Protein AF-A0AAV1KYF7-F1 (afdb_monomer_lite)

Structure (mmCIF, N/CA/C/O backbone):
data_AF-A0AAV1KYF7-F1
#
_entry.id   AF-A0AAV1KYF7-F1
#
loop_
_atom_site.group_PDB
_atom_site.id
_atom_site.type_symbol
_atom_site.label_atom_id
_atom_site.label_alt_id
_atom_site.label_comp_id
_atom_site.label_asym_id
_atom_site.label_entity_id
_atom_site.label_seq_id
_atom_site.pdbx_PDB_ins_code
_atom_site.Cartn_x
_atom_site.Cartn_y
_atom_site.Cartn_z
_atom_site.occupancy
_atom_site.B_iso_or_equiv
_atom_site.auth_seq_id
_atom_site.auth_comp_id
_atom_site.auth_asym_id
_atom_site.auth_atom_id
_atom_site.pdbx_PDB_model_num
ATOM 1 N N . MET A 1 1 ? -15.857 -12.013 21.640 1.00 59.75 1 MET A N 1
ATOM 2 C CA . MET A 1 1 ? -15.381 -11.313 20.427 1.00 59.75 1 MET A CA 1
ATOM 3 C C . MET A 1 1 ? -14.532 -10.145 20.902 1.00 59.75 1 MET A C 1
ATOM 5 O O . MET A 1 1 ? -15.050 -9.314 21.637 1.00 59.75 1 MET A O 1
ATOM 9 N N . ASN A 1 2 ? -13.230 -10.129 20.615 1.00 79.50 2 ASN A N 1
ATOM 10 C CA . ASN A 1 2 ? -12.354 -9.074 21.131 1.00 79.50 2 ASN A CA 1
ATOM 11 C C . ASN A 1 2 ? -12.630 -7.785 20.352 1.00 79.50 2 ASN A C 1
ATOM 13 O O . ASN A 1 2 ? -12.366 -7.725 19.153 1.00 79.50 2 ASN A O 1
ATOM 17 N N . ASN A 1 3 ? -13.182 -6.774 21.024 1.00 86.38 3 ASN A N 1
ATOM 18 C CA . ASN A 1 3 ? -13.428 -5.474 20.417 1.00 86.38 3 ASN A CA 1
ATOM 19 C C . ASN A 1 3 ? -12.105 -4.700 20.362 1.00 86.38 3 ASN A C 1
ATOM 21 O O . ASN A 1 3 ? -11.592 -4.263 21.391 1.00 86.38 3 ASN A O 1
ATOM 25 N N . ILE A 1 4 ? -11.514 -4.593 19.174 1.00 87.12 4 ILE A N 1
ATOM 26 C CA . ILE A 1 4 ? -10.282 -3.829 18.977 1.00 87.12 4 ILE A CA 1
ATOM 27 C C . ILE A 1 4 ? -10.666 -2.347 18.880 1.00 87.12 4 ILE A C 1
ATOM 29 O O . ILE A 1 4 ? -11.466 -1.999 18.008 1.00 87.12 4 ILE A O 1
ATOM 33 N N . PRO A 1 5 ? -10.089 -1.457 19.711 1.00 93.75 5 PRO A N 1
ATOM 34 C CA . PRO A 1 5 ? -10.329 -0.025 19.592 1.00 93.75 5 PRO A CA 1
ATOM 35 C C . PRO A 1 5 ? -10.013 0.480 18.180 1.00 93.75 5 PRO A C 1
ATOM 37 O O . PRO A 1 5 ? -9.012 0.095 17.570 1.00 93.75 5 PRO A O 1
ATOM 40 N N . THR A 1 6 ? -10.842 1.384 17.657 1.00 94.00 6 THR A N 1
ATOM 41 C CA . THR A 1 6 ? -10.698 1.919 16.290 1.00 94.00 6 THR A CA 1
ATOM 42 C C . THR A 1 6 ? -9.341 2.586 16.056 1.00 94.00 6 THR A C 1
ATOM 44 O O . THR A 1 6 ? -8.797 2.529 14.954 1.00 94.00 6 THR A O 1
ATOM 47 N N . THR A 1 7 ? -8.760 3.182 17.097 1.00 95.00 7 THR A N 1
ATOM 48 C CA . THR A 1 7 ? -7.417 3.774 17.090 1.00 95.00 7 THR A CA 1
ATOM 49 C C . THR A 1 7 ? -6.339 2.733 16.795 1.00 95.00 7 THR A C 1
ATOM 51 O O . THR A 1 7 ? -5.495 2.948 15.924 1.00 95.00 7 THR A O 1
ATOM 54 N N . GLU A 1 8 ? -6.401 1.578 17.452 1.00 95.31 8 GLU A N 1
ATOM 55 C CA . GLU A 1 8 ? -5.472 0.468 17.243 1.00 95.31 8 GLU A CA 1
ATOM 56 C C . GLU A 1 8 ? -5.660 -0.172 15.868 1.00 95.31 8 GLU A C 1
ATOM 58 O O . GLU A 1 8 ? -4.683 -0.465 15.177 1.00 95.31 8 GLU A O 1
ATOM 63 N N . LEU A 1 9 ? -6.905 -0.308 15.407 1.00 94.56 9 LEU A N 1
ATOM 64 C CA . LEU A 1 9 ? -7.184 -0.786 14.053 1.00 94.56 9 LEU A CA 1
ATOM 65 C C . LEU A 1 9 ? -6.558 0.131 12.990 1.00 94.56 9 LEU A C 1
ATOM 67 O O . LEU A 1 9 ? -5.854 -0.342 12.095 1.00 94.56 9 LEU A O 1
ATOM 71 N N . LYS A 1 10 ? -6.746 1.450 13.117 1.00 95.25 10 LYS A N 1
ATOM 72 C CA . LYS A 1 10 ? -6.152 2.440 12.205 1.00 95.25 10 LYS A CA 1
ATOM 73 C C . LYS A 1 10 ? -4.625 2.365 12.205 1.00 95.25 10 LYS A C 1
ATOM 75 O O . LYS A 1 10 ? -4.017 2.395 11.133 1.00 95.25 10 LYS A O 1
ATOM 80 N N . LYS A 1 11 ? -3.997 2.220 13.378 1.00 96.56 11 LYS A N 1
ATOM 81 C CA . LYS A 1 11 ? -2.539 2.037 13.491 1.00 96.56 11 LYS A CA 1
ATOM 82 C C . LYS A 1 11 ? -2.069 0.791 12.739 1.00 96.56 11 LYS A C 1
ATOM 84 O O . LYS A 1 11 ? -1.106 0.875 11.975 1.00 96.56 11 LYS A O 1
ATOM 89 N N . LYS A 1 12 ? -2.771 -0.337 12.889 1.00 95.25 12 LYS A N 1
ATOM 90 C CA . LYS A 1 12 ? -2.444 -1.589 12.187 1.00 95.25 12 LYS A CA 1
ATOM 91 C C . LYS A 1 12 ? -2.533 -1.435 10.670 1.00 95.25 12 LYS A C 1
ATOM 93 O O . LYS A 1 12 ? -1.569 -1.753 9.977 1.00 95.25 12 LYS A O 1
ATOM 98 N N . ILE A 1 13 ? -3.628 -0.870 10.158 1.00 94.75 13 ILE A N 1
ATOM 99 C CA . ILE A 1 13 ? -3.793 -0.626 8.716 1.00 94.75 13 ILE A CA 1
ATOM 100 C C . ILE A 1 13 ? -2.719 0.329 8.185 1.00 94.75 13 ILE A C 1
ATOM 102 O O . ILE A 1 13 ? -2.147 0.072 7.125 1.00 94.75 13 ILE A O 1
ATOM 106 N N . LYS A 1 14 ? -2.384 1.397 8.926 1.00 95.38 14 LYS A N 1
ATOM 107 C CA . LYS A 1 14 ? -1.309 2.330 8.550 1.00 95.38 14 LYS A CA 1
ATOM 108 C C . LYS A 1 14 ? 0.045 1.621 8.456 1.00 95.38 14 LYS A C 1
ATOM 110 O O . LYS A 1 14 ? 0.781 1.866 7.500 1.00 95.38 14 LYS A O 1
ATOM 115 N N . SER A 1 15 ? 0.352 0.741 9.411 1.00 96.00 15 SER A N 1
ATOM 116 C CA . SER A 1 15 ? 1.589 -0.047 9.426 1.00 96.00 15 SER A CA 1
ATOM 117 C C . SER A 1 15 ? 1.675 -1.007 8.234 1.00 96.00 15 SER A C 1
ATOM 119 O O . SER A 1 15 ? 2.647 -0.953 7.479 1.00 96.00 15 SER A O 1
ATOM 121 N N . LEU A 1 16 ? 0.623 -1.801 7.994 1.00 96.19 16 LEU A N 1
ATOM 122 C CA . LEU A 1 16 ? 0.545 -2.737 6.862 1.00 96.19 16 LEU A CA 1
ATOM 123 C C . LEU A 1 16 ? 0.656 -2.009 5.518 1.00 96.19 16 LEU A C 1
ATOM 125 O O . LEU A 1 16 ? 1.490 -2.351 4.684 1.00 96.19 16 LEU A O 1
ATOM 129 N N . SER A 1 17 ? -0.099 -0.920 5.356 1.00 94.62 17 SER A N 1
ATOM 130 C CA . SER A 1 17 ? -0.026 -0.059 4.171 1.00 94.62 17 SER A CA 1
ATOM 131 C C . SER A 1 17 ? 1.384 0.500 3.945 1.00 94.62 17 SER A C 1
ATOM 133 O O . SER A 1 17 ? 1.827 0.653 2.809 1.00 94.62 17 SER A O 1
ATOM 135 N N . GLY A 1 18 ? 2.094 0.846 5.024 1.00 94.44 18 GLY A N 1
ATOM 136 C CA . GLY A 1 18 ? 3.480 1.305 4.964 1.00 94.44 18 GLY A CA 1
ATOM 137 C C . GLY A 1 18 ? 4.446 0.207 4.520 1.00 94.44 18 GLY A C 1
ATOM 138 O O . GLY A 1 18 ? 5.338 0.485 3.722 1.00 94.44 18 GLY A O 1
ATOM 139 N N . GLY A 1 19 ? 4.242 -1.026 4.993 1.00 95.00 19 GLY A N 1
ATOM 140 C CA . GLY A 1 19 ? 4.970 -2.214 4.541 1.00 95.00 19 GLY A CA 1
ATOM 141 C C . GLY A 1 19 ? 4.850 -2.407 3.034 1.00 95.00 19 GLY A C 1
ATOM 142 O O . GLY A 1 19 ? 5.860 -2.342 2.336 1.00 95.00 19 GLY A O 1
ATOM 143 N N . TYR A 1 20 ? 3.615 -2.501 2.535 1.00 95.62 20 TYR A N 1
ATOM 144 C CA . TYR A 1 20 ? 3.335 -2.680 1.110 1.00 95.62 20 TYR A CA 1
ATOM 145 C C . TYR A 1 20 ? 4.016 -1.620 0.233 1.00 95.62 20 TYR A C 1
ATOM 147 O O . TYR A 1 20 ? 4.715 -1.950 -0.725 1.00 95.62 20 TYR A O 1
ATOM 155 N N . ARG A 1 21 ? 3.889 -0.332 0.591 1.00 94.19 21 ARG A N 1
ATOM 156 C CA . ARG A 1 21 ? 4.513 0.764 -0.173 1.00 94.19 21 ARG A CA 1
ATOM 157 C C . ARG A 1 21 ? 6.033 0.618 -0.277 1.00 94.19 21 ARG A C 1
ATOM 159 O O . ARG A 1 21 ? 6.585 0.859 -1.347 1.00 94.19 21 ARG A O 1
ATOM 166 N N . ARG A 1 22 ? 6.707 0.222 0.809 1.00 94.81 22 ARG A N 1
ATOM 167 C CA . ARG A 1 22 ? 8.170 0.033 0.830 1.00 94.81 22 ARG A CA 1
ATOM 168 C C . ARG A 1 22 ? 8.618 -1.156 -0.009 1.00 94.81 22 ARG A C 1
ATOM 170 O O . ARG A 1 22 ? 9.653 -1.089 -0.664 1.00 94.81 22 ARG A O 1
ATOM 177 N N . GLU A 1 23 ? 7.893 -2.266 0.067 1.00 95.31 23 GLU A N 1
ATOM 178 C CA . GLU A 1 23 ? 8.144 -3.458 -0.754 1.00 95.31 23 GLU A CA 1
ATOM 179 C C . GLU A 1 23 ? 7.988 -3.126 -2.241 1.00 95.31 23 GLU A C 1
ATOM 181 O O . GLU A 1 23 ? 8.920 -3.313 -3.020 1.00 95.31 23 GLU A O 1
ATOM 186 N N . ARG A 1 24 ? 6.878 -2.478 -2.608 1.00 92.62 24 ARG A N 1
ATOM 187 C CA . ARG A 1 24 ? 6.608 -2.078 -3.991 1.00 92.62 24 ARG A CA 1
ATOM 188 C C . ARG A 1 24 ? 7.630 -1.084 -4.526 1.00 92.62 24 ARG A C 1
ATOM 190 O O . ARG A 1 24 ? 8.016 -1.162 -5.688 1.00 92.62 24 ARG A O 1
ATOM 197 N N . PHE A 1 25 ? 8.071 -0.139 -3.697 1.00 91.50 25 PHE A N 1
ATOM 198 C CA . PHE A 1 25 ? 9.124 0.792 -4.086 1.00 91.50 25 PHE A CA 1
ATOM 199 C C . PHE A 1 25 ? 10.429 0.057 -4.410 1.00 91.50 25 PHE A C 1
ATOM 201 O O . PHE A 1 25 ? 11.015 0.328 -5.451 1.00 91.50 25 PHE A O 1
ATOM 208 N N . ARG A 1 26 ? 10.848 -0.912 -3.584 1.00 91.88 26 ARG A N 1
ATOM 209 C CA . ARG A 1 26 ? 12.047 -1.725 -3.855 1.00 91.88 26 ARG A CA 1
ATOM 210 C C . ARG A 1 26 ? 11.921 -2.540 -5.136 1.00 91.88 26 ARG A C 1
ATOM 212 O O . ARG A 1 26 ? 12.857 -2.539 -5.928 1.00 91.88 26 ARG A O 1
ATOM 219 N N . GLU A 1 27 ? 10.766 -3.161 -5.381 1.00 91.12 27 GLU A N 1
ATOM 220 C CA . GLU A 1 27 ? 10.528 -3.863 -6.649 1.00 91.12 27 GLU A CA 1
ATOM 221 C C . GLU A 1 27 ? 10.635 -2.911 -7.843 1.00 91.12 27 GLU A C 1
ATOM 223 O O . GLU A 1 27 ? 11.331 -3.217 -8.810 1.00 91.12 27 GLU A O 1
ATOM 228 N N . LYS A 1 28 ? 10.014 -1.726 -7.768 1.00 89.25 28 LYS A N 1
ATOM 229 C CA . LYS A 1 28 ? 10.116 -0.708 -8.824 1.00 89.25 28 LYS A CA 1
ATOM 230 C C . LYS A 1 28 ? 11.561 -0.256 -9.041 1.00 89.25 28 LYS A C 1
ATOM 232 O O . LYS A 1 28 ? 12.010 -0.240 -10.179 1.00 89.25 28 LYS A O 1
ATOM 237 N N . GLN A 1 29 ? 12.289 0.076 -7.975 1.00 88.88 29 GLN A N 1
ATOM 238 C CA . GLN A 1 29 ? 13.675 0.542 -8.076 1.00 88.88 29 GLN A CA 1
ATOM 239 C C . GLN A 1 29 ? 14.600 -0.520 -8.667 1.00 88.88 29 GLN A C 1
ATOM 241 O O . GLN A 1 29 ? 15.392 -0.196 -9.544 1.00 88.88 29 GLN A O 1
ATOM 246 N N . SER A 1 30 ? 14.437 -1.788 -8.280 1.00 89.19 30 SER A N 1
ATOM 247 C CA . SER A 1 30 ? 15.265 -2.875 -8.816 1.00 89.19 30 SER A CA 1
ATOM 248 C C . SER A 1 30 ? 15.146 -3.055 -10.331 1.00 89.19 30 SER A C 1
ATOM 250 O O . SER A 1 30 ? 16.082 -3.519 -10.969 1.00 89.19 30 SER A O 1
ATOM 252 N N . ARG A 1 31 ? 14.013 -2.652 -10.923 1.00 85.19 31 ARG A N 1
ATOM 253 C CA . ARG A 1 31 ? 13.810 -2.672 -12.378 1.00 85.19 31 ARG A CA 1
ATOM 254 C C . ARG A 1 31 ? 14.479 -1.492 -13.081 1.00 85.19 31 ARG A C 1
ATOM 256 O O . ARG A 1 31 ? 14.780 -1.592 -14.263 1.00 85.19 31 ARG A O 1
ATOM 263 N N . ILE A 1 32 ? 14.670 -0.373 -12.381 1.00 84.06 32 ILE A N 1
ATOM 264 C CA . ILE A 1 32 ? 15.232 0.865 -12.939 1.00 84.06 32 ILE A CA 1
ATOM 265 C C . ILE A 1 32 ? 16.763 0.827 -12.912 1.00 84.06 32 ILE A C 1
ATOM 267 O O . ILE A 1 32 ? 17.398 1.317 -13.840 1.00 84.06 32 ILE A O 1
ATOM 271 N N . THR A 1 33 ? 17.368 0.230 -11.881 1.00 79.75 33 THR A N 1
ATOM 272 C CA . THR A 1 33 ? 18.823 0.278 -11.641 1.00 79.75 33 THR A CA 1
ATOM 273 C C . THR A 1 33 ? 19.679 -0.547 -12.609 1.00 79.75 33 THR A C 1
ATOM 275 O O . THR A 1 33 ? 20.889 -0.616 -12.426 1.00 79.75 33 THR A O 1
ATOM 278 N N . GLY A 1 34 ? 19.102 -1.150 -13.653 1.00 62.16 34 GLY A N 1
ATOM 279 C CA . GLY A 1 34 ? 19.865 -1.834 -14.705 1.00 62.16 34 GLY A CA 1
ATOM 280 C C . GLY A 1 34 ? 20.546 -3.136 -14.270 1.00 62.16 34 GLY A C 1
ATOM 281 O O . GLY A 1 34 ? 21.340 -3.687 -15.032 1.00 62.16 34 GLY A O 1
ATOM 282 N N . SER A 1 35 ? 20.234 -3.650 -13.077 1.00 65.62 35 SER A N 1
ATOM 283 C CA . SER A 1 35 ? 20.581 -5.009 -12.669 1.00 65.62 35 SER A CA 1
ATOM 284 C C . SER A 1 35 ? 19.938 -5.980 -13.666 1.00 65.62 35 SER A C 1
ATOM 286 O O . SER A 1 35 ? 18.775 -5.803 -14.037 1.00 65.62 35 SER A O 1
ATOM 288 N N . GLY A 1 36 ? 20.682 -6.979 -14.152 1.00 67.38 36 GLY A N 1
ATOM 289 C CA . GLY A 1 36 ? 20.156 -7.957 -15.112 1.00 67.38 36 GLY A CA 1
ATOM 290 C C . GLY A 1 36 ? 18.844 -8.594 -14.633 1.00 67.38 36 GLY A C 1
ATOM 291 O O . GLY A 1 36 ? 18.541 -8.592 -13.443 1.00 67.38 36 GLY A O 1
ATOM 292 N N . ALA A 1 37 ? 18.053 -9.164 -15.547 1.00 65.94 37 ALA A N 1
ATOM 293 C CA . ALA A 1 37 ? 16.721 -9.714 -15.240 1.00 65.94 37 ALA A CA 1
ATOM 294 C C . ALA A 1 37 ? 16.699 -10.752 -14.093 1.00 65.94 37 ALA A C 1
ATOM 296 O O . ALA A 1 37 ? 15.659 -10.970 -13.473 1.00 65.94 37 ALA A O 1
ATOM 297 N N . GLU A 1 38 ? 17.841 -11.374 -13.801 1.00 68.12 38 GLU A N 1
ATOM 298 C CA . GLU A 1 38 ? 18.036 -12.321 -12.700 1.00 68.12 38 GLU A CA 1
ATOM 299 C C . GLU A 1 38 ? 18.157 -11.645 -11.317 1.00 68.12 38 GLU A C 1
ATOM 301 O O . GLU A 1 38 ? 17.838 -12.259 -10.305 1.00 68.12 38 GLU A O 1
ATOM 306 N N . ASP A 1 39 ? 18.522 -10.361 -11.272 1.00 71.44 39 ASP A N 1
ATOM 307 C CA . ASP A 1 39 ? 18.801 -9.589 -10.051 1.00 71.44 39 ASP A CA 1
ATOM 308 C C . ASP A 1 39 ? 17.669 -8.597 -9.697 1.00 71.44 39 ASP A C 1
ATOM 310 O O . ASP A 1 39 ? 17.814 -7.680 -8.888 1.00 71.44 39 ASP A O 1
ATOM 314 N N . THR A 1 40 ? 16.493 -8.761 -10.316 1.00 84.19 40 THR A N 1
ATOM 315 C CA . THR A 1 40 ? 15.314 -7.954 -9.976 1.00 84.19 40 THR A CA 1
ATOM 316 C C . THR A 1 40 ? 14.755 -8.392 -8.623 1.00 84.19 40 THR A C 1
ATOM 318 O O . THR A 1 40 ? 14.408 -9.558 -8.414 1.00 84.19 40 THR A O 1
ATOM 321 N N . TYR A 1 41 ? 14.605 -7.437 -7.707 1.00 90.88 41 TYR A N 1
ATOM 322 C CA . TYR A 1 41 ? 14.035 -7.671 -6.387 1.00 90.88 41 TYR A CA 1
ATOM 323 C C . TYR A 1 41 ? 12.595 -8.178 -6.506 1.00 90.88 41 TYR A C 1
ATOM 325 O O . TYR A 1 41 ? 11.763 -7.573 -7.184 1.00 90.88 41 TYR A O 1
ATOM 333 N N . LYS A 1 42 ? 12.302 -9.269 -5.793 1.00 91.38 42 LYS A N 1
ATOM 334 C CA . LYS A 1 42 ? 10.947 -9.780 -5.566 1.00 91.38 42 LYS A CA 1
ATOM 335 C C . LYS A 1 42 ? 10.643 -9.720 -4.080 1.00 91.38 42 LYS A C 1
ATOM 337 O O . LYS A 1 42 ? 11.431 -10.220 -3.269 1.00 91.38 42 LYS A O 1
ATOM 342 N N . SER A 1 43 ? 9.517 -9.112 -3.720 1.00 93.88 43 SER A N 1
ATOM 343 C CA . SER A 1 43 ? 9.109 -9.025 -2.325 1.00 93.88 43 SER A CA 1
ATOM 344 C C . SER A 1 43 ? 8.871 -10.420 -1.747 1.00 93.88 43 SER A C 1
ATOM 346 O O . SER A 1 43 ? 8.239 -11.274 -2.361 1.00 93.88 43 SER A O 1
ATOM 348 N N . LYS A 1 44 ? 9.379 -10.644 -0.533 1.00 94.69 44 LYS A N 1
ATOM 349 C CA . LYS A 1 44 ? 9.081 -11.833 0.287 1.00 94.69 44 LYS A CA 1
ATOM 350 C C . LYS A 1 44 ? 8.115 -11.503 1.427 1.00 94.69 44 LYS A C 1
ATOM 352 O O . LYS A 1 44 ? 7.970 -12.280 2.369 1.00 94.69 44 LYS A O 1
ATOM 357 N N . TRP A 1 45 ? 7.522 -10.309 1.409 1.00 96.12 45 TRP A N 1
ATOM 358 C CA . TRP A 1 45 ? 6.644 -9.868 2.480 1.00 96.12 45 TRP A CA 1
ATOM 359 C C . TRP A 1 45 ? 5.310 -10.610 2.399 1.00 96.12 45 TRP A C 1
ATOM 361 O O . TRP A 1 45 ? 4.650 -10.596 1.368 1.00 96.12 45 TRP A O 1
ATOM 371 N N . PHE A 1 46 ? 4.910 -11.248 3.503 1.00 95.62 46 PHE A N 1
ATOM 372 C CA . PHE A 1 46 ? 3.799 -12.211 3.543 1.00 95.62 46 PHE A CA 1
ATOM 373 C C . PHE A 1 46 ? 2.452 -11.677 3.033 1.00 95.62 46 PHE A C 1
ATOM 375 O O . PHE A 1 46 ? 1.602 -12.457 2.632 1.00 95.62 46 PHE A O 1
ATOM 382 N N . ALA A 1 47 ? 2.243 -10.362 3.096 1.00 95.00 47 ALA A N 1
ATOM 383 C CA . ALA A 1 47 ? 1.006 -9.709 2.682 1.00 95.00 47 ALA A CA 1
ATOM 384 C C . ALA A 1 47 ? 1.163 -8.935 1.366 1.00 95.00 47 ALA A C 1
ATOM 386 O O . ALA A 1 47 ? 0.310 -8.113 1.047 1.00 95.00 47 ALA A O 1
ATOM 387 N N . TYR A 1 48 ? 2.260 -9.128 0.629 1.00 95.69 48 TYR A N 1
ATOM 388 C CA . TYR A 1 48 ? 2.533 -8.343 -0.570 1.00 95.69 48 TYR A CA 1
ATOM 389 C C . TYR A 1 48 ? 1.479 -8.566 -1.656 1.00 95.69 48 TYR A C 1
ATOM 391 O O . TYR A 1 48 ? 0.871 -7.595 -2.111 1.00 95.69 48 TYR A O 1
ATOM 399 N N . ASP A 1 49 ? 1.207 -9.829 -1.986 1.00 94.75 49 ASP A N 1
ATOM 400 C CA . ASP A 1 49 ? 0.225 -10.204 -3.007 1.00 94.75 49 ASP A CA 1
ATOM 401 C C . ASP A 1 49 ? -1.198 -9.809 -2.585 1.00 94.75 49 ASP A C 1
ATOM 403 O O . ASP A 1 49 ? -1.946 -9.223 -3.364 1.00 94.75 49 ASP A O 1
ATOM 407 N N . GLU A 1 50 ? -1.539 -10.002 -1.309 1.00 95.50 50 GLU A N 1
ATOM 408 C CA . GLU A 1 50 ? -2.855 -9.638 -0.764 1.00 95.50 50 GLU A CA 1
ATOM 409 C C . GLU A 1 50 ? -3.108 -8.125 -0.752 1.00 95.50 50 GLU A C 1
ATOM 411 O O . GLU A 1 50 ? -4.250 -7.668 -0.772 1.00 95.50 50 GLU A O 1
ATOM 416 N N . PHE A 1 51 ? -2.045 -7.319 -0.723 1.00 94.50 51 PHE A N 1
ATOM 417 C CA . PHE A 1 51 ? -2.127 -5.861 -0.765 1.00 94.50 51 PHE A CA 1
ATOM 418 C C . PHE A 1 51 ? -1.977 -5.304 -2.189 1.00 94.50 51 PHE A C 1
ATOM 420 O O . PHE A 1 51 ? -1.954 -4.083 -2.360 1.00 94.50 51 PHE A O 1
ATOM 427 N N . ALA A 1 52 ? -1.943 -6.155 -3.224 1.00 91.69 52 ALA A N 1
ATOM 428 C CA . ALA A 1 52 ? -1.810 -5.734 -4.619 1.00 91.69 52 ALA A CA 1
ATOM 429 C C . ALA A 1 52 ? -2.912 -4.762 -5.074 1.00 91.69 52 ALA A C 1
ATOM 431 O O . ALA A 1 52 ? -2.637 -3.866 -5.865 1.00 91.69 52 ALA A O 1
ATOM 432 N N . PHE A 1 53 ? -4.122 -4.847 -4.509 1.00 90.94 53 PHE A N 1
ATOM 433 C CA . PHE A 1 53 ? -5.216 -3.903 -4.792 1.00 90.94 53 PHE A CA 1
ATOM 434 C C . PHE A 1 53 ? -4.878 -2.444 -4.427 1.00 90.94 53 PHE A C 1
ATOM 436 O O . PHE A 1 53 ? -5.506 -1.506 -4.910 1.00 90.94 53 PHE A O 1
ATOM 443 N N . MET A 1 54 ? -3.884 -2.220 -3.561 1.00 90.38 54 MET A N 1
ATOM 444 C CA . MET A 1 54 ? -3.407 -0.880 -3.219 1.00 90.38 54 MET A CA 1
ATOM 445 C C . MET A 1 54 ? -2.465 -0.293 -4.276 1.00 90.38 54 MET A C 1
ATOM 447 O O . MET A 1 54 ? -1.996 0.839 -4.108 1.00 90.38 54 MET A O 1
ATOM 451 N N . ALA A 1 55 ? -2.147 -1.042 -5.336 1.00 87.00 55 ALA A N 1
ATOM 452 C CA . ALA A 1 55 ? -1.247 -0.604 -6.389 1.00 87.00 55 ALA A CA 1
ATOM 453 C C . ALA A 1 55 ? -1.743 0.674 -7.090 1.00 87.00 55 ALA A C 1
ATOM 455 O O . ALA A 1 55 ? -0.943 1.568 -7.381 1.00 87.00 55 ALA A O 1
ATOM 456 N N . ASP A 1 56 ? -3.047 0.814 -7.276 1.00 80.75 56 ASP A N 1
ATOM 457 C CA . ASP A 1 56 ? -3.595 1.870 -8.136 1.00 80.75 56 ASP A CA 1
ATOM 458 C C . ASP A 1 56 ? -3.894 3.156 -7.363 1.00 80.75 56 ASP A C 1
ATOM 460 O O . ASP A 1 56 ? -4.115 4.215 -7.935 1.00 80.75 56 ASP A O 1
ATOM 464 N N . LYS A 1 57 ? -3.829 3.101 -6.029 1.00 74.06 57 LYS A N 1
ATOM 465 C CA . LYS A 1 57 ? -4.224 4.206 -5.145 1.00 74.06 57 LYS A CA 1
ATOM 466 C C . LYS A 1 57 ? -3.464 5.517 -5.395 1.00 74.06 57 LYS A C 1
ATOM 468 O O . LYS A 1 57 ? -3.987 6.585 -5.096 1.00 74.06 57 LYS A O 1
ATOM 473 N N . ASN A 1 58 ? -2.228 5.427 -5.879 1.00 67.44 58 ASN A N 1
ATOM 474 C CA . ASN A 1 58 ? -1.384 6.584 -6.178 1.00 67.44 58 ASN A CA 1
ATOM 475 C C . ASN A 1 58 ? -1.036 6.667 -7.671 1.00 67.44 58 ASN A C 1
ATOM 477 O O . ASN A 1 58 ? -0.076 7.352 -8.015 1.00 67.44 58 ASN A O 1
ATOM 481 N N . ASP A 1 59 ? -1.731 5.916 -8.527 1.00 73.00 59 ASP A N 1
ATOM 482 C CA . ASP A 1 59 ? -1.567 6.029 -9.970 1.00 73.00 59 ASP A CA 1
ATOM 483 C C . ASP A 1 59 ? -2.611 7.036 -10.468 1.00 73.00 59 ASP A C 1
ATOM 485 O O . ASP A 1 59 ? -3.809 6.730 -10.426 1.00 73.00 59 ASP A O 1
ATOM 489 N N . PRO A 1 60 ? -2.220 8.276 -10.820 1.00 68.44 60 PRO A N 1
ATOM 490 C CA . PRO A 1 60 ? -3.157 9.209 -11.412 1.00 68.44 60 PRO A CA 1
ATOM 491 C C . PRO A 1 60 ? -3.588 8.611 -12.751 1.00 68.44 60 PRO A C 1
ATOM 493 O O . PRO A 1 60 ? -2.846 8.646 -13.730 1.00 68.44 60 PRO A O 1
ATOM 496 N N . GLY A 1 61 ? -4.788 8.027 -12.783 1.00 69.31 61 GLY A N 1
ATOM 497 C CA . GLY A 1 61 ? -5.393 7.585 -14.031 1.00 69.31 61 GLY A CA 1
ATOM 498 C C . GLY A 1 61 ? -5.392 8.726 -15.049 1.00 69.31 61 GLY A C 1
ATOM 499 O O . GLY A 1 61 ? -5.360 9.901 -14.677 1.00 69.31 61 GLY A O 1
ATOM 500 N N . THR A 1 62 ? -5.416 8.385 -16.338 1.00 77.44 62 THR A N 1
ATOM 501 C CA . THR A 1 62 ? -5.430 9.382 -17.413 1.00 77.44 62 THR A CA 1
ATOM 502 C C . THR A 1 62 ? -6.527 10.411 -17.154 1.00 77.44 62 THR A C 1
ATOM 504 O O . THR A 1 62 ? -7.713 10.068 -17.130 1.00 77.44 62 THR A O 1
ATOM 507 N N . ALA A 1 63 ? -6.125 11.666 -16.936 1.00 76.75 63 ALA A N 1
ATOM 508 C CA . ALA A 1 63 ? -7.060 12.771 -16.820 1.00 76.75 63 ALA A CA 1
ATOM 509 C C . ALA A 1 63 ? -7.869 12.849 -18.119 1.00 76.75 63 ALA A C 1
ATOM 511 O O . ALA A 1 63 ? -7.312 12.788 -19.216 1.00 76.75 63 ALA A O 1
ATOM 512 N N . ARG A 1 64 ? -9.192 12.922 -17.991 1.00 80.62 64 ARG A N 1
ATOM 513 C CA . ARG A 1 64 ? -10.073 13.212 -19.117 1.00 80.62 64 ARG A CA 1
ATOM 514 C C . ARG A 1 64 ? -10.333 14.704 -19.110 1.00 80.62 64 ARG A C 1
ATOM 516 O O . ARG A 1 64 ? -10.803 15.220 -18.098 1.00 80.62 64 ARG A O 1
ATOM 523 N N . ASP A 1 65 ? -10.036 15.364 -20.220 1.00 81.25 65 ASP A N 1
ATOM 524 C CA . ASP A 1 65 ? -10.397 16.763 -20.401 1.00 81.25 65 ASP A CA 1
ATOM 525 C C . ASP A 1 65 ? -11.917 16.918 -20.303 1.00 81.25 65 ASP A C 1
ATOM 527 O O . ASP A 1 65 ? -12.681 16.121 -20.859 1.00 81.25 65 ASP A O 1
ATOM 531 N N . THR A 1 66 ? -12.359 17.946 -19.580 1.00 79.25 66 THR A N 1
ATOM 532 C CA . THR A 1 66 ? -13.764 18.350 -19.572 1.00 79.25 66 THR A CA 1
ATOM 533 C C . THR A 1 66 ? -14.107 18.836 -20.980 1.00 79.25 66 THR A C 1
ATOM 535 O O . THR A 1 66 ? -13.487 19.800 -21.435 1.00 79.25 66 THR A O 1
ATOM 538 N N . PRO A 1 67 ? -15.064 18.215 -21.697 1.00 75.88 67 PRO A N 1
ATOM 539 C CA . PRO A 1 67 ? -15.511 18.760 -22.968 1.00 75.88 67 PRO A CA 1
ATOM 540 C C . PRO A 1 67 ? -16.059 20.162 -22.711 1.00 75.88 67 PRO A C 1
ATOM 542 O O . PRO A 1 67 ? -16.928 20.358 -21.861 1.00 75.88 67 PRO A O 1
ATOM 545 N N . GLN A 1 68 ? -15.499 21.140 -23.415 1.00 69.44 68 GLN A N 1
ATOM 546 C CA . GLN A 1 68 ? -15.911 22.530 -23.339 1.00 69.44 68 GLN A CA 1
ATOM 547 C C . GLN A 1 68 ? -17.374 22.597 -23.796 1.00 69.44 68 GLN A C 1
ATOM 549 O O . GLN A 1 68 ? -17.675 22.380 -24.968 1.00 69.44 68 GLN A O 1
ATOM 554 N N . GLN A 1 69 ? -18.301 22.801 -22.855 1.00 66.00 69 GLN A N 1
ATOM 555 C CA . GLN A 1 69 ? -19.688 23.093 -23.194 1.00 66.00 69 GLN A CA 1
ATOM 556 C C . GLN A 1 69 ? -19.692 24.441 -23.908 1.00 66.00 69 GLN A C 1
ATOM 558 O O . GLN A 1 69 ? -19.463 25.475 -23.285 1.00 66.00 69 GLN A O 1
ATOM 563 N N . GLU A 1 70 ? -19.934 24.429 -25.216 1.00 67.62 70 GLU A N 1
ATOM 564 C CA . GLU A 1 70 ? -20.350 25.640 -25.908 1.00 67.62 70 GLU A CA 1
ATOM 565 C C . GLU A 1 70 ? -21.639 26.132 -25.243 1.00 67.62 70 GLU A C 1
ATOM 567 O O . GLU A 1 70 ? -22.619 25.389 -25.123 1.00 67.62 70 GLU A O 1
ATOM 572 N N . GLU A 1 71 ? -21.599 27.367 -24.741 1.00 55.66 71 GLU A N 1
ATOM 573 C CA . GLU A 1 71 ? -22.696 28.028 -24.044 1.00 55.66 71 GLU A CA 1
ATOM 574 C C . GLU A 1 71 ? -23.914 28.163 -24.967 1.00 55.66 71 GLU A C 1
ATOM 576 O O . GLU A 1 71 ? -24.135 29.171 -25.632 1.00 55.66 71 GLU A O 1
ATOM 581 N N . SER A 1 72 ? -2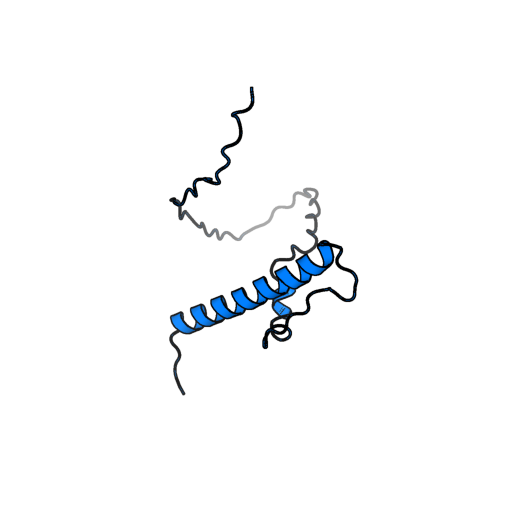4.752 27.133 -24.989 1.00 54.25 72 SER A N 1
ATOM 582 C CA . SER A 1 72 ? -26.128 27.251 -25.453 1.00 54.25 72 SER A CA 1
ATOM 583 C C . SER A 1 72 ? -26.946 27.766 -24.278 1.00 54.25 72 SER A C 1
ATOM 585 O O . SER A 1 72 ? -27.397 27.001 -23.427 1.00 54.25 72 SER A O 1
ATOM 587 N N . ASN A 1 73 ? -27.065 29.088 -24.193 1.00 52.56 73 ASN A N 1
ATOM 588 C CA . ASN A 1 73 ? -27.810 29.781 -23.154 1.00 52.56 73 ASN A CA 1
ATOM 589 C C . ASN A 1 73 ? -29.272 29.288 -23.125 1.00 52.56 73 ASN A C 1
ATOM 591 O O . ASN A 1 73 ? -30.066 29.614 -24.006 1.00 52.56 73 ASN A O 1
ATOM 595 N N . SER A 1 74 ? -29.632 28.493 -22.117 1.00 44.53 74 SER A N 1
ATOM 596 C CA . SER A 1 74 ? -31.018 28.144 -21.807 1.00 44.53 74 SER A CA 1
ATOM 597 C C . SER A 1 74 ? -31.192 28.059 -20.295 1.00 44.53 74 SER A C 1
ATOM 599 O O . SER A 1 74 ? -30.889 27.053 -19.659 1.00 44.53 74 SER A O 1
ATOM 601 N N . THR A 1 75 ? -31.700 29.154 -19.737 1.00 44.25 75 THR A N 1
ATOM 602 C CA .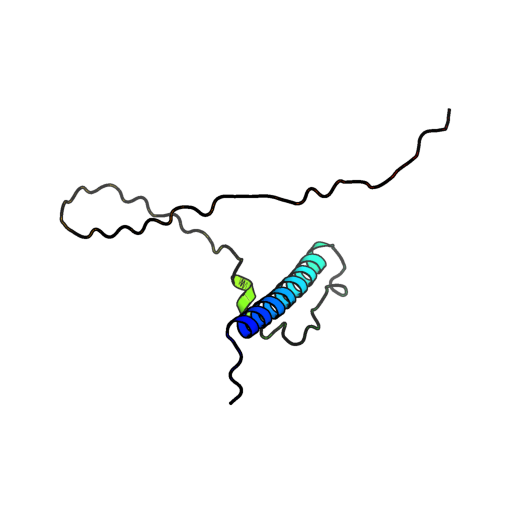 THR A 1 75 ? -32.293 29.289 -18.404 1.00 44.25 75 THR A CA 1
ATOM 603 C C . THR A 1 75 ? -33.119 28.061 -18.002 1.00 44.25 75 THR A C 1
ATOM 605 O O . THR A 1 75 ? -33.956 27.638 -18.794 1.00 44.25 75 THR A O 1
ATOM 608 N N . THR A 1 76 ? -32.937 27.539 -16.775 1.00 34.44 76 THR A N 1
ATOM 609 C CA . THR A 1 76 ? -33.997 27.252 -15.768 1.00 34.44 76 THR A CA 1
ATOM 610 C C . THR A 1 76 ? -33.420 26.543 -14.521 1.00 34.44 76 THR A C 1
ATOM 612 O O . THR A 1 76 ? -33.056 25.378 -14.583 1.00 34.44 76 THR A O 1
ATOM 615 N N . GLY A 1 77 ? -33.415 27.250 -13.381 1.00 40.69 77 GLY A N 1
ATOM 616 C CA . GLY A 1 77 ? -33.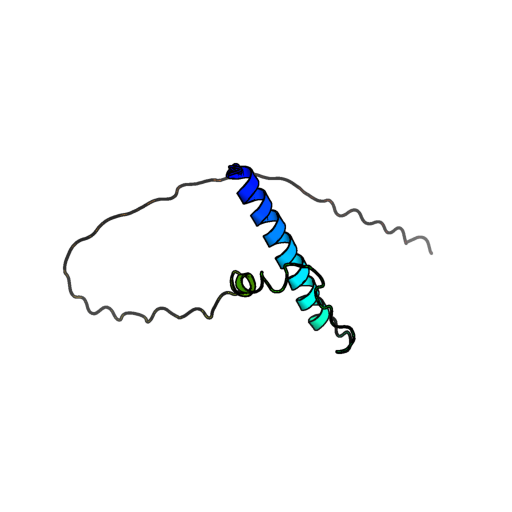928 26.764 -12.085 1.00 40.69 77 GLY A CA 1
ATOM 617 C C . GLY A 1 77 ? -33.137 25.779 -11.197 1.00 40.69 77 GLY A C 1
ATOM 618 O O . GLY A 1 77 ? -33.157 24.581 -11.434 1.00 40.69 77 GLY A O 1
ATOM 619 N N . SER A 1 78 ? -32.733 26.296 -10.021 1.00 46.16 78 SER A N 1
ATOM 620 C CA . SER A 1 78 ? -32.838 25.670 -8.679 1.00 46.16 78 SER A CA 1
ATOM 621 C C . SER A 1 78 ? -31.820 24.596 -8.237 1.00 46.16 78 SER A C 1
ATOM 623 O O . SER A 1 78 ? -31.937 23.431 -8.609 1.00 46.16 78 SER A O 1
ATOM 625 N N . GLY A 1 79 ? -30.974 24.949 -7.253 1.00 35.03 79 GLY A N 1
ATOM 626 C CA . GLY A 1 79 ? -30.393 23.985 -6.305 1.00 35.03 79 GLY A CA 1
ATOM 627 C C . GLY A 1 79 ? -29.064 24.401 -5.671 1.00 35.03 79 GLY A C 1
ATOM 628 O O . GLY A 1 79 ? -28.023 23.861 -6.027 1.00 35.03 79 GLY A O 1
ATOM 629 N N . GLU A 1 80 ? -29.086 25.343 -4.727 1.00 41.94 80 GLU A N 1
ATOM 630 C CA . GLU A 1 80 ? -27.946 25.656 -3.853 1.00 41.94 80 GLU A CA 1
ATOM 631 C C . GLU A 1 80 ? -27.652 24.493 -2.889 1.00 41.94 80 GLU A C 1
ATOM 633 O O . GLU A 1 80 ? -28.581 23.961 -2.290 1.00 41.94 80 GLU A O 1
ATOM 638 N N . HIS A 1 81 ? -26.376 24.148 -2.680 1.00 38.00 81 HIS A N 1
ATOM 639 C CA . HIS A 1 81 ? -25.837 23.772 -1.363 1.00 38.00 81 HIS A CA 1
ATOM 640 C C . HIS A 1 81 ? -24.299 23.811 -1.391 1.00 38.00 81 HIS A C 1
ATOM 642 O O . HIS A 1 81 ? -23.635 22.919 -1.915 1.00 38.00 81 HIS A O 1
ATOM 648 N N . ALA A 1 82 ? -23.735 24.875 -0.817 1.00 39.66 82 ALA A N 1
ATOM 649 C CA . ALA A 1 82 ? -22.307 25.037 -0.572 1.00 39.66 82 ALA A CA 1
ATOM 650 C C . ALA A 1 82 ? -21.892 24.322 0.725 1.00 39.66 82 ALA A C 1
ATOM 652 O O . ALA A 1 82 ? -22.586 24.428 1.737 1.00 39.66 82 ALA A O 1
ATOM 653 N N . ILE A 1 83 ? -20.728 23.667 0.725 1.00 40.41 83 ILE A N 1
ATOM 654 C CA . ILE A 1 83 ? -19.987 23.371 1.957 1.00 40.41 83 ILE A CA 1
ATOM 655 C C . ILE A 1 83 ? -18.568 23.919 1.784 1.00 40.41 83 ILE A C 1
ATOM 657 O O . ILE A 1 83 ? -17.847 23.548 0.864 1.00 40.41 83 ILE A O 1
ATOM 661 N N . ASN A 1 84 ? -18.232 24.857 2.666 1.00 44.97 84 ASN A N 1
ATOM 662 C CA . ASN A 1 84 ? -16.948 25.528 2.827 1.00 44.97 84 ASN A CA 1
ATOM 663 C C . ASN A 1 84 ? -16.098 24.731 3.830 1.00 44.97 84 ASN A C 1
ATOM 665 O O . ASN A 1 84 ? -16.548 24.514 4.956 1.00 44.97 84 ASN A O 1
ATOM 669 N N . GLU A 1 85 ? -14.879 24.347 3.453 1.00 41.66 85 GLU A N 1
ATOM 670 C CA . GLU A 1 85 ? -13.860 23.847 4.380 1.00 41.66 85 GLU A CA 1
ATOM 671 C C . GLU A 1 85 ? -12.748 24.888 4.574 1.00 41.66 85 GLU A C 1
ATOM 673 O O . GLU A 1 85 ? -11.740 24.938 3.874 1.00 41.66 85 GLU A O 1
ATOM 678 N N . ASN A 1 86 ? -12.961 25.755 5.561 1.00 41.75 86 ASN A N 1
ATOM 679 C CA . ASN A 1 86 ? -11.933 26.621 6.112 1.00 41.75 86 ASN A CA 1
ATOM 680 C C . ASN A 1 86 ? -10.859 25.785 6.829 1.00 41.75 86 ASN A C 1
ATOM 682 O O . ASN A 1 86 ? -11.160 25.037 7.756 1.00 41.75 86 ASN A O 1
ATOM 686 N N . ALA A 1 87 ? -9.615 26.025 6.419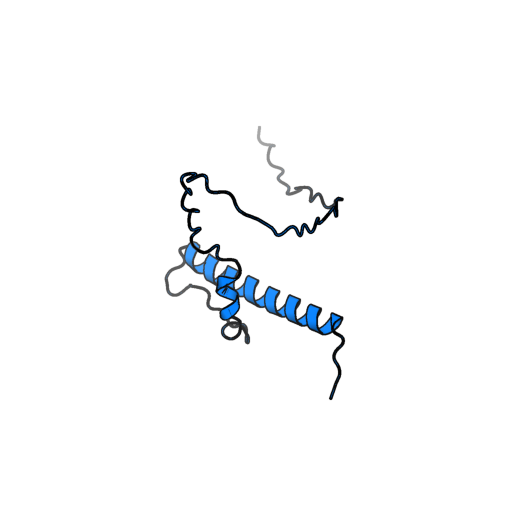 1.00 36.47 87 ALA A N 1
ATOM 687 C CA . ALA A 1 87 ? -8.435 26.235 7.256 1.00 36.47 87 ALA A CA 1
ATOM 688 C C . ALA A 1 87 ? -8.086 25.193 8.339 1.00 36.47 87 ALA A C 1
ATOM 690 O O . ALA A 1 87 ? -8.607 25.208 9.452 1.00 36.47 87 ALA A O 1
ATOM 691 N N . LEU A 1 88 ? -7.015 24.441 8.075 1.00 40.34 88 LEU A N 1
ATOM 692 C CA . LEU A 1 88 ? -5.997 24.158 9.089 1.00 40.34 88 LEU A CA 1
ATOM 693 C C . LEU A 1 88 ? -4.639 24.572 8.520 1.00 40.34 88 LEU A C 1
ATOM 695 O O . LEU A 1 88 ? -3.946 23.814 7.846 1.00 40.34 88 LEU A O 1
ATOM 699 N N . GLU A 1 89 ? -4.332 25.839 8.765 1.00 37.75 89 GLU A N 1
ATOM 700 C CA . GLU A 1 89 ? -3.019 26.445 8.629 1.00 37.75 89 GLU A CA 1
ATOM 701 C C . GLU A 1 89 ? -2.119 26.033 9.813 1.00 37.75 89 GLU A C 1
ATOM 703 O O . GLU A 1 89 ? -2.585 25.973 10.952 1.00 37.75 89 GLU A O 1
ATOM 708 N N . ASN A 1 90 ? -0.822 25.883 9.506 1.00 44.09 90 ASN A N 1
ATOM 709 C CA . ASN A 1 90 ? 0.351 26.110 10.372 1.00 44.09 90 ASN A CA 1
ATOM 710 C C . ASN A 1 90 ? 0.735 25.005 11.394 1.00 44.09 90 ASN A C 1
ATOM 712 O O . ASN A 1 90 ? -0.117 24.419 12.046 1.00 44.09 90 ASN A O 1
ATOM 716 N N . VAL A 1 91 ? 2.008 24.663 11.655 1.00 40.41 91 VAL A N 1
ATOM 717 C CA . VAL A 1 91 ? 3.325 25.190 11.238 1.00 40.41 91 VAL A CA 1
ATOM 718 C C . VAL A 1 91 ? 4.424 24.188 11.678 1.00 40.41 91 VAL A C 1
ATOM 720 O O . VAL A 1 91 ? 4.277 23.519 12.698 1.00 40.41 91 VAL A O 1
ATOM 723 N N . ASP A 1 92 ? 5.475 24.092 10.858 1.00 39.81 92 ASP A N 1
ATOM 724 C CA . ASP A 1 92 ? 6.901 23.760 11.069 1.00 39.81 92 ASP A CA 1
ATOM 725 C C . ASP A 1 92 ? 7.389 22.764 12.145 1.00 39.81 92 ASP A C 1
ATOM 727 O O . ASP A 1 92 ? 7.201 22.941 13.345 1.00 39.81 92 ASP A O 1
ATOM 731 N N . ASN A 1 93 ? 8.214 21.791 11.720 1.00 38.00 93 ASN A N 1
ATOM 732 C CA . ASN A 1 93 ? 9.689 21.878 11.807 1.00 38.00 93 ASN A CA 1
ATOM 733 C C . ASN A 1 93 ? 10.357 20.503 11.604 1.00 38.00 93 ASN A C 1
ATOM 735 O O . ASN A 1 93 ? 10.141 19.585 12.391 1.00 38.00 93 ASN A O 1
ATOM 739 N N . HIS A 1 94 ? 11.258 20.393 10.624 1.00 41.28 94 HIS A N 1
ATOM 740 C CA . HIS A 1 94 ? 12.648 20.024 10.919 1.00 41.28 94 HIS A CA 1
ATOM 741 C C . HIS A 1 94 ? 13.543 20.281 9.704 1.00 41.28 94 HIS A C 1
ATOM 743 O O . HIS A 1 94 ? 13.579 19.511 8.745 1.00 41.28 94 HIS A O 1
ATOM 749 N N . THR A 1 95 ? 14.311 21.363 9.795 1.00 38.56 95 THR A N 1
ATOM 750 C CA . THR A 1 95 ? 15.625 21.489 9.172 1.00 38.56 95 THR A CA 1
ATOM 751 C C . THR A 1 95 ? 16.444 20.248 9.526 1.00 38.56 95 THR A C 1
ATOM 753 O O . THR A 1 95 ? 16.672 19.966 10.705 1.00 38.56 95 THR A O 1
ATOM 756 N N . THR A 1 96 ? 16.883 19.491 8.526 1.00 44.31 96 THR A N 1
ATOM 757 C CA . THR A 1 96 ? 18.050 18.622 8.676 1.00 44.31 96 THR A CA 1
ATOM 758 C C . THR A 1 96 ? 19.201 19.325 7.994 1.00 44.31 96 THR A C 1
ATOM 760 O O . THR A 1 96 ? 19.267 19.374 6.765 1.00 44.31 96 THR A O 1
ATOM 763 N N . GLU A 1 97 ? 20.065 19.918 8.813 1.00 40.69 97 GLU A N 1
ATOM 764 C CA . GLU A 1 97 ? 21.348 20.419 8.364 1.00 40.69 97 GLU A CA 1
ATOM 765 C C . GLU A 1 97 ? 22.128 19.304 7.672 1.00 40.69 97 GLU A C 1
ATOM 767 O O . GLU A 1 97 ? 22.311 18.200 8.191 1.00 40.69 97 GLU A O 1
ATOM 772 N N . ASN A 1 98 ? 22.569 19.629 6.466 1.00 44.34 98 ASN A N 1
ATOM 773 C CA . ASN A 1 98 ? 23.557 18.888 5.720 1.00 44.34 98 ASN A CA 1
ATOM 774 C C . ASN A 1 98 ? 24.923 19.127 6.375 1.00 44.34 98 ASN A C 1
ATOM 776 O O . ASN A 1 98 ? 25.569 20.136 6.105 1.00 44.34 98 ASN A O 1
ATOM 780 N N . VAL A 1 99 ? 25.359 18.205 7.231 1.00 41.72 99 VAL A N 1
ATOM 781 C CA . VAL A 1 99 ? 26.760 18.120 7.652 1.00 41.72 99 VAL A CA 1
ATOM 782 C C . VAL A 1 99 ? 27.284 16.749 7.243 1.00 41.72 99 VAL A C 1
ATOM 784 O O . VAL A 1 99 ? 27.186 15.772 7.984 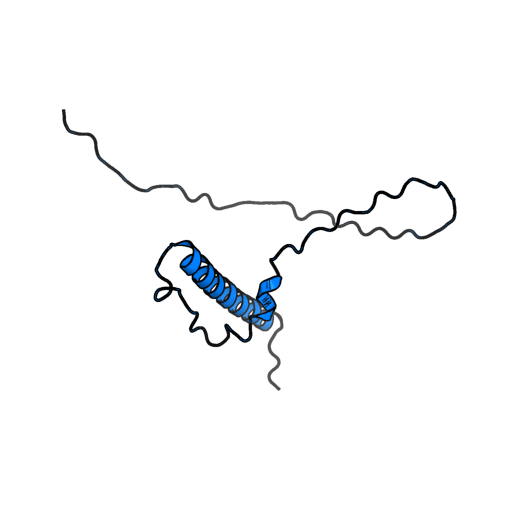1.00 41.72 99 VAL A O 1
ATOM 787 N N . SER A 1 100 ? 27.829 16.673 6.028 1.00 41.59 100 SER A N 1
ATOM 788 C CA . SER A 1 100 ? 28.761 15.615 5.646 1.00 41.59 100 SER A CA 1
ATOM 789 C C . SER A 1 100 ? 30.104 16.242 5.296 1.00 41.59 100 SER A C 1
ATOM 791 O O . SER A 1 100 ? 30.215 17.077 4.403 1.00 41.59 100 SER A O 1
ATOM 793 N N . ASN A 1 101 ? 31.097 15.849 6.085 1.00 40.97 101 ASN A N 1
ATOM 794 C CA . ASN A 1 101 ? 32.499 16.229 6.027 1.00 40.97 101 ASN A CA 1
ATOM 795 C C . ASN A 1 101 ? 33.118 16.036 4.636 1.00 40.97 101 ASN A C 1
ATOM 797 O O . ASN A 1 101 ? 32.972 14.956 4.068 1.00 40.97 101 ASN A O 1
ATOM 801 N N . GLN A 1 102 ? 33.984 16.962 4.211 1.00 44.34 102 GLN A N 1
ATOM 802 C CA . GLN A 1 102 ? 35.265 16.551 3.631 1.00 44.34 102 GLN A CA 1
ATOM 803 C C . GLN A 1 102 ? 36.333 17.643 3.774 1.00 44.34 102 GLN A C 1
ATOM 805 O O . GLN A 1 102 ? 36.290 18.686 3.133 1.00 44.34 102 GLN A O 1
ATOM 810 N N . MET A 1 103 ? 37.296 17.372 4.658 1.00 47.84 103 MET A N 1
ATOM 811 C CA . MET A 1 103 ? 38.632 17.951 4.611 1.00 47.84 103 MET A CA 1
ATOM 812 C C . MET A 1 103 ? 39.338 17.407 3.371 1.00 47.84 103 MET A C 1
ATOM 814 O O . MET A 1 103 ? 39.512 16.193 3.274 1.00 47.84 103 MET A O 1
ATOM 818 N N . GLN A 1 104 ? 39.769 18.282 2.472 1.00 51.62 104 GLN A N 1
ATOM 819 C CA . GLN A 1 104 ? 40.831 18.029 1.499 1.00 51.62 104 GLN A CA 1
ATOM 820 C C . GLN A 1 104 ? 41.182 19.374 0.875 1.00 51.62 104 GLN A C 1
ATOM 822 O O . GLN A 1 104 ? 40.445 19.835 0.024 1.00 51.62 104 GLN A O 1
ATOM 827 N N . ASP A 1 105 ? 42.227 20.016 1.401 1.00 49.09 105 ASP A N 1
ATOM 828 C CA . ASP A 1 105 ? 43.084 20.983 0.700 1.00 49.09 105 ASP A CA 1
ATOM 829 C C . ASP A 1 105 ? 44.230 21.378 1.647 1.00 49.09 105 ASP A C 1
ATOM 831 O O . ASP A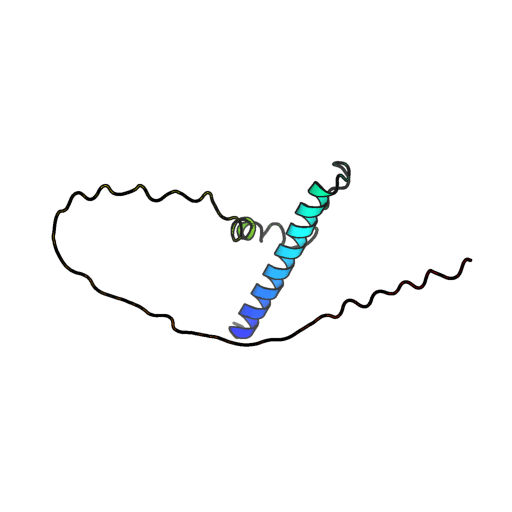 1 105 ? 44.198 22.382 2.352 1.00 49.09 105 ASP A O 1
ATOM 835 N N . MET A 1 106 ? 45.244 20.517 1.711 1.00 48.97 106 MET A N 1
ATOM 836 C CA . MET A 1 106 ? 46.614 20.919 2.031 1.00 48.97 106 MET A CA 1
ATOM 837 C C . MET A 1 106 ? 47.533 20.073 1.162 1.00 48.97 106 MET A C 1
ATOM 839 O O . MET A 1 106 ? 47.945 18.988 1.559 1.00 48.97 106 MET A O 1
ATOM 843 N N . ASN A 1 107 ? 47.761 20.562 -0.052 1.00 48.06 107 ASN A N 1
ATOM 844 C CA . ASN A 1 107 ? 48.890 20.230 -0.910 1.00 48.06 107 ASN A CA 1
ATOM 845 C C . ASN A 1 107 ? 49.071 21.400 -1.885 1.00 48.06 107 ASN A C 1
ATOM 847 O O . ASN A 1 107 ? 48.614 21.327 -3.020 1.00 48.06 107 ASN A O 1
ATOM 851 N N . GLU A 1 108 ? 49.687 22.479 -1.405 1.00 43.56 108 GLU A N 1
ATOM 852 C CA . GLU A 1 108 ? 50.812 23.150 -2.076 1.00 43.56 108 GLU A CA 1
ATOM 853 C C . GLU A 1 108 ? 51.541 24.077 -1.098 1.00 43.56 108 GLU A C 1
ATOM 855 O O . GLU A 1 108 ? 50.853 24.811 -0.350 1.00 43.56 108 GLU A O 1
#

Sequence (108 aa):
MNNIPTTELKKKIKSLSGGYRRERFREKQSRITGSGAEDTYKSKWFAYDEFAFMADKNDPGTARDTPQQEESNSTTGSGEHAINENALENVDNHTTENVSNQMQDMNE

Secondary structure (DSSP, 8-state):
-----HHHHHHHHHHHHHHHHHHHHHHHHHHHS---GGG------TTTTTTGGGGGGG----PPPPP-----------------------------------------

InterPro domains:
  IPR006578 MADF domain [PF10545] (3-54)

Organism: NCBI:txid213953

pLDDT: mean 70.67, std 22.28, range [34.44, 96.56]

Radius of gyration: 25.62 Å; chains: 1; bounding box: 85×42×47 Å

Foldseek 3Di:
DDDDPPVVVVVVVVVVVVVLVVQVVQQVVQVVPPDPPVRRDDDPDPCNVVCVVCVCVPPPPDDDDDPPPPDPDDDDDDDDDDDDDDDDDDDDDDDDDDDDDDDDDDDD